Protein AF-A0A0C3D2Z0-F1 (afdb_monomer_lite)

pLDDT: mean 72.75, std 10.15, range [49.94, 92.19]

Structure (mmCIF, N/CA/C/O backbone):
data_AF-A0A0C3D2Z0-F1
#
_entry.id   AF-A0A0C3D2Z0-F1
#
loop_
_atom_site.group_PDB
_atom_site.id
_atom_site.type_symbol
_atom_site.label_atom_id
_atom_site.label_alt_id
_atom_site.label_comp_id
_atom_site.label_asym_id
_atom_site.label_entity_id
_atom_site.label_seq_id
_atom_site.pdbx_PDB_ins_code
_atom_site.Cartn_x
_atom_site.Cartn_y
_atom_site.Cartn_z
_atom_site.occupancy
_atom_site.B_iso_or_equiv
_atom_site.auth_seq_id
_atom_site.auth_comp_id
_atom_site.auth_asym_id
_atom_site.auth_atom_id
_atom_site.pdbx_PDB_model_num
ATOM 1 N N . MET A 1 1 ? 6.791 -6.587 6.591 1.00 49.94 1 MET A N 1
ATOM 2 C CA . MET A 1 1 ? 6.428 -6.382 5.171 1.00 49.94 1 MET A CA 1
ATOM 3 C C . MET A 1 1 ? 6.048 -4.934 4.813 1.00 49.94 1 MET A C 1
ATOM 5 O O . MET A 1 1 ? 5.660 -4.694 3.684 1.00 49.94 1 MET A O 1
ATOM 9 N N . THR A 1 2 ? 6.196 -3.940 5.701 1.00 57.28 2 THR A N 1
ATOM 10 C CA . THR A 1 2 ? 5.872 -2.520 5.410 1.00 57.28 2 THR A CA 1
ATOM 11 C C . THR A 1 2 ? 7.003 -1.738 4.740 1.00 57.28 2 THR A C 1
ATOM 13 O O . THR A 1 2 ? 6.775 -0.646 4.240 1.00 57.28 2 THR A O 1
ATOM 16 N N . TRP A 1 3 ? 8.225 -2.272 4.753 1.00 65.06 3 TRP A N 1
ATOM 17 C CA . TRP A 1 3 ? 9.431 -1.544 4.340 1.00 65.06 3 TRP A CA 1
ATOM 18 C C . TRP A 1 3 ? 9.885 -1.866 2.918 1.00 65.06 3 TRP A C 1
ATOM 20 O O . TRP A 1 3 ? 10.536 -1.044 2.285 1.00 65.06 3 TRP A O 1
ATOM 30 N N . LEU A 1 4 ? 9.537 -3.056 2.424 1.00 68.62 4 LEU A N 1
ATOM 31 C CA . LEU A 1 4 ? 9.969 -3.525 1.111 1.00 68.62 4 LEU A CA 1
ATOM 32 C C . LEU A 1 4 ? 9.024 -3.042 0.009 1.00 68.62 4 LEU A C 1
ATOM 34 O O . LEU A 1 4 ? 9.469 -2.484 -0.983 1.00 68.62 4 LEU A O 1
ATOM 38 N N . TYR A 1 5 ? 7.715 -3.157 0.235 1.00 72.94 5 TYR A N 1
ATOM 39 C CA . TYR A 1 5 ? 6.716 -2.803 -0.769 1.00 72.94 5 TYR A CA 1
ATOM 40 C C . TYR A 1 5 ? 6.799 -1.333 -1.236 1.00 72.94 5 TYR A C 1
ATOM 42 O O . TYR A 1 5 ? 6.838 -1.094 -2.439 1.00 72.94 5 TYR A O 1
ATOM 50 N N . PRO A 1 6 ? 6.952 -0.321 -0.355 1.00 69.62 6 PRO A N 1
ATOM 51 C CA . PRO A 1 6 ? 7.159 1.055 -0.813 1.00 69.62 6 PRO A CA 1
ATOM 52 C C . PRO A 1 6 ? 8.457 1.232 -1.615 1.00 69.62 6 PRO A C 1
ATOM 54 O O . PRO A 1 6 ? 8.534 2.100 -2.475 1.00 69.62 6 PRO A O 1
ATOM 57 N N . ALA A 1 7 ? 9.484 0.416 -1.372 1.00 71.44 7 ALA A N 1
ATOM 58 C CA . ALA A 1 7 ? 10.718 0.488 -2.149 1.00 71.44 7 ALA A CA 1
ATOM 59 C C . ALA A 1 7 ? 10.536 -0.037 -3.586 1.00 71.44 7 ALA A C 1
ATOM 61 O O . ALA A 1 7 ? 11.250 0.414 -4.484 1.00 71.44 7 ALA A O 1
ATOM 62 N N . GLU A 1 8 ? 9.577 -0.944 -3.795 1.00 73.62 8 GLU A N 1
ATOM 63 C CA . GLU A 1 8 ? 9.262 -1.559 -5.089 1.00 73.62 8 GLU A CA 1
ATOM 64 C C . GLU A 1 8 ? 8.274 -0.734 -5.922 1.00 73.62 8 GLU A C 1
ATOM 66 O O . GLU A 1 8 ? 8.405 -0.690 -7.142 1.00 73.62 8 GLU A O 1
ATOM 71 N N . ILE A 1 9 ? 7.310 -0.051 -5.290 1.00 74.75 9 ILE A N 1
ATOM 72 C CA . ILE A 1 9 ? 6.274 0.692 -6.034 1.00 74.75 9 ILE A CA 1
ATOM 73 C C . ILE A 1 9 ? 6.643 2.154 -6.297 1.00 74.75 9 ILE A C 1
ATOM 75 O O . ILE A 1 9 ? 6.118 2.770 -7.222 1.00 74.75 9 ILE A O 1
ATOM 79 N N . VAL A 1 10 ? 7.523 2.736 -5.475 1.00 80.62 10 VAL A N 1
ATOM 80 C CA . VAL A 1 10 ? 7.796 4.176 -5.513 1.00 80.62 10 VAL A CA 1
ATOM 81 C C . VAL A 1 10 ? 8.960 4.487 -6.468 1.00 80.62 10 VAL A C 1
ATOM 83 O O . VAL A 1 10 ? 10.077 3.976 -6.275 1.00 80.62 10 VAL A O 1
ATOM 86 N N . PRO A 1 11 ? 8.760 5.385 -7.456 1.00 76.69 11 PRO A N 1
ATOM 87 C CA . PRO A 1 11 ? 9.818 5.772 -8.377 1.00 76.69 11 PRO A CA 1
ATOM 88 C C . PRO A 1 11 ? 10.945 6.513 -7.647 1.00 76.69 11 PRO A C 1
ATOM 90 O O . PRO A 1 11 ? 10.734 7.197 -6.640 1.00 76.69 11 PRO A O 1
ATOM 93 N N . LEU A 1 12 ? 12.166 6.405 -8.182 1.00 78.88 12 LEU A N 1
ATOM 94 C CA . LEU A 1 12 ? 13.400 6.885 -7.538 1.00 78.88 12 LEU A CA 1
ATOM 95 C C . LEU A 1 12 ? 13.329 8.355 -7.088 1.00 78.88 12 LEU A C 1
ATOM 97 O O . LEU A 1 12 ? 13.875 8.706 -6.045 1.00 78.88 12 LEU A O 1
ATOM 101 N N . ARG A 1 13 ? 12.608 9.201 -7.832 1.00 78.38 13 ARG A N 1
ATOM 102 C CA . ARG A 1 13 ? 12.487 10.643 -7.571 1.00 78.38 13 ARG A CA 1
ATOM 103 C C . ARG A 1 13 ? 11.765 10.987 -6.262 1.00 78.38 13 ARG A C 1
ATOM 105 O O . ARG A 1 13 ? 12.117 11.978 -5.635 1.00 78.38 13 ARG A O 1
ATOM 112 N N . ILE A 1 14 ? 10.768 10.201 -5.852 1.00 83.12 14 ILE A N 1
ATOM 113 C CA . ILE A 1 14 ? 9.924 10.486 -4.669 1.00 83.12 14 ILE A CA 1
ATOM 114 C C . ILE A 1 14 ? 10.098 9.454 -3.547 1.00 83.12 14 ILE A C 1
ATOM 116 O O . ILE A 1 14 ? 9.343 9.431 -2.575 1.00 83.12 14 ILE A O 1
ATOM 120 N N . ARG A 1 15 ? 11.132 8.615 -3.640 1.00 83.38 15 ARG A N 1
ATOM 121 C CA . ARG A 1 15 ? 11.388 7.536 -2.682 1.00 83.38 15 ARG A CA 1
ATOM 122 C C . ARG A 1 15 ? 11.655 8.037 -1.262 1.00 83.38 15 ARG A C 1
ATOM 124 O O . ARG A 1 15 ? 11.115 7.485 -0.309 1.00 83.38 15 ARG A O 1
ATOM 131 N N . ALA A 1 16 ? 12.450 9.097 -1.115 1.00 83.69 16 ALA A N 1
ATOM 132 C CA . ALA A 1 16 ? 12.782 9.667 0.192 1.00 83.69 16 ALA A CA 1
ATOM 133 C C . ALA A 1 16 ? 11.548 10.194 0.960 1.00 83.69 16 ALA A C 1
ATOM 135 O O . ALA A 1 16 ? 11.323 9.731 2.082 1.00 83.69 16 ALA A O 1
ATOM 136 N N . PRO A 1 17 ? 10.703 11.083 0.392 1.00 86.50 17 PRO A N 1
ATOM 137 C CA . PRO A 1 17 ? 9.500 11.538 1.092 1.00 86.50 17 PRO A CA 1
ATOM 138 C C . PRO A 1 17 ? 8.488 10.406 1.322 1.00 86.50 17 PRO A C 1
ATOM 140 O O . PRO A 1 17 ? 7.859 10.364 2.378 1.00 86.50 17 PRO A O 1
ATOM 143 N N . SER A 1 18 ? 8.372 9.443 0.400 1.00 83.81 18 SER A N 1
ATOM 144 C CA . SER A 1 18 ? 7.476 8.294 0.578 1.00 83.81 18 SER A CA 1
ATOM 145 C C . SER A 1 18 ? 7.903 7.376 1.729 1.00 83.81 18 SER A C 1
ATOM 147 O O . SER A 1 18 ? 7.057 6.920 2.498 1.00 83.81 18 SER A O 1
ATOM 149 N N . ASN A 1 19 ? 9.206 7.131 1.904 1.00 84.44 19 ASN A N 1
ATOM 150 C CA . ASN A 1 19 ? 9.707 6.364 3.050 1.00 84.44 19 ASN A CA 1
ATOM 151 C C . ASN A 1 19 ? 9.466 7.094 4.378 1.00 84.44 19 ASN A C 1
ATOM 153 O O . ASN A 1 19 ? 9.129 6.457 5.381 1.00 84.44 19 ASN A O 1
ATOM 157 N N . GLY A 1 20 ? 9.590 8.425 4.381 1.00 86.81 20 GLY A N 1
ATOM 158 C CA . GLY A 1 20 ? 9.241 9.260 5.530 1.00 86.81 20 GLY A CA 1
ATOM 159 C C . GLY A 1 20 ? 7.765 9.127 5.912 1.00 86.81 20 GLY A C 1
ATOM 160 O O . GLY A 1 20 ? 7.459 8.860 7.073 1.00 86.81 20 GLY A O 1
ATOM 161 N N . LEU A 1 21 ? 6.861 9.219 4.929 1.00 87.25 21 LEU A N 1
ATOM 162 C CA . LEU A 1 21 ? 5.417 9.039 5.124 1.00 87.25 21 LEU A CA 1
ATOM 163 C C . LEU A 1 21 ? 5.050 7.626 5.592 1.00 87.25 21 LEU A C 1
ATOM 165 O O . LEU A 1 21 ? 4.210 7.472 6.475 1.00 87.25 21 LEU A O 1
ATOM 169 N N . SER A 1 22 ? 5.688 6.589 5.044 1.00 85.31 22 SER A N 1
ATOM 170 C CA . SER A 1 22 ? 5.467 5.204 5.482 1.00 85.31 22 SER A CA 1
ATOM 171 C C . SER A 1 22 ? 5.861 5.016 6.950 1.00 85.31 22 SER A C 1
ATOM 173 O O . SER A 1 22 ? 5.121 4.424 7.738 1.00 85.31 22 SER A O 1
ATOM 175 N N . THR A 1 23 ? 7.005 5.583 7.341 1.00 87.44 23 THR A N 1
ATOM 176 C CA . THR A 1 23 ? 7.497 5.521 8.721 1.00 87.44 23 THR A CA 1
ATOM 177 C C . THR A 1 23 ? 6.571 6.280 9.667 1.00 87.44 23 THR A C 1
ATOM 179 O O . THR A 1 23 ? 6.138 5.719 10.671 1.00 87.44 23 THR A O 1
ATOM 182 N N . SER A 1 24 ? 6.215 7.528 9.350 1.00 89.75 24 SER A N 1
ATOM 183 C CA . SER A 1 24 ? 5.334 8.335 10.203 1.00 89.75 24 SER A CA 1
ATOM 184 C C . SER A 1 24 ? 3.953 7.702 10.352 1.00 89.75 24 SER A C 1
ATOM 186 O O . SER A 1 24 ? 3.443 7.613 11.464 1.00 89.75 24 SER A O 1
ATOM 188 N N . THR A 1 25 ? 3.390 7.170 9.266 1.00 87.69 25 THR A N 1
ATOM 189 C CA . THR A 1 25 ? 2.115 6.445 9.280 1.00 87.69 25 THR A CA 1
ATOM 190 C C . THR A 1 25 ? 2.190 5.216 10.183 1.00 87.69 25 THR A C 1
ATOM 192 O O . THR A 1 25 ? 1.286 4.990 10.986 1.00 87.69 25 THR A O 1
ATOM 195 N N . ASN A 1 26 ? 3.287 4.454 10.126 1.00 88.06 26 ASN A N 1
ATOM 196 C CA . ASN A 1 26 ? 3.491 3.311 11.014 1.00 88.06 26 ASN A CA 1
ATOM 197 C C . ASN A 1 26 ? 3.493 3.728 12.494 1.00 88.06 26 ASN A C 1
ATOM 199 O O . ASN A 1 26 ? 2.802 3.114 13.307 1.00 88.06 26 ASN A O 1
ATOM 203 N N . TRP A 1 27 ? 4.210 4.797 12.843 1.00 88.50 27 TRP A N 1
ATOM 204 C CA . TRP A 1 27 ? 4.215 5.318 14.210 1.00 88.50 27 TRP A CA 1
ATOM 205 C C . TRP A 1 27 ? 2.837 5.828 14.637 1.00 88.50 27 TRP A C 1
ATOM 207 O O . TRP A 1 27 ? 2.376 5.483 15.722 1.00 88.50 27 TRP A O 1
ATOM 217 N N . ILE A 1 28 ? 2.136 6.568 13.776 1.00 92.19 28 ILE A N 1
ATOM 218 C CA . ILE A 1 28 ? 0.783 7.075 14.048 1.00 92.19 28 ILE A CA 1
ATOM 219 C C . ILE A 1 28 ? -0.187 5.927 14.332 1.00 92.19 28 ILE A C 1
ATOM 221 O O . ILE A 1 28 ? -0.936 5.998 15.302 1.00 92.19 28 ILE A O 1
ATOM 225 N N . PHE A 1 29 ? -0.161 4.852 13.541 1.00 85.88 29 PHE A N 1
ATOM 226 C CA . PHE A 1 29 ? -1.028 3.700 13.788 1.00 85.88 29 PHE A CA 1
ATOM 227 C C . PHE A 1 29 ? -0.682 2.973 15.089 1.00 85.88 29 PHE A C 1
ATOM 229 O O . PHE A 1 29 ? -1.598 2.578 15.807 1.00 85.88 29 PHE A O 1
ATOM 236 N N . ASN A 1 30 ? 0.601 2.856 15.444 1.00 88.88 30 ASN A N 1
ATOM 237 C CA . ASN A 1 30 ? 0.991 2.331 16.756 1.00 88.88 30 ASN A CA 1
ATOM 238 C C . ASN A 1 30 ? 0.411 3.188 17.898 1.00 88.88 30 ASN A C 1
ATOM 240 O O . ASN A 1 30 ? -0.196 2.647 18.821 1.00 88.88 30 ASN A O 1
ATOM 244 N N . PHE A 1 31 ? 0.511 4.519 17.810 1.00 91.25 31 PHE A N 1
ATOM 245 C CA . PHE A 1 31 ? -0.099 5.424 18.793 1.00 91.25 31 PHE A CA 1
ATOM 246 C C . PHE A 1 31 ? -1.625 5.307 18.834 1.00 91.25 31 PHE A C 1
ATOM 248 O O . PHE A 1 31 ? -2.217 5.253 19.913 1.00 91.25 31 PHE A O 1
ATOM 255 N N . LEU A 1 32 ? -2.266 5.233 17.669 1.00 89.44 32 LEU A N 1
ATOM 256 C CA . LEU A 1 32 ? -3.713 5.107 17.551 1.00 89.44 32 LEU A CA 1
ATOM 257 C C . LEU A 1 32 ? -4.211 3.816 18.205 1.00 89.44 32 LEU A C 1
ATOM 259 O O . LEU A 1 32 ? -5.198 3.856 18.934 1.00 89.44 32 LEU A O 1
ATOM 263 N N . VAL A 1 33 ? -3.506 2.696 18.019 1.00 86.75 33 VAL A N 1
ATOM 264 C CA . VAL A 1 33 ? -3.839 1.425 18.675 1.00 86.75 33 VAL A CA 1
ATOM 265 C C . VAL A 1 33 ? -3.692 1.539 20.193 1.00 86.75 33 VAL A C 1
ATOM 267 O O . VAL A 1 33 ? -4.594 1.131 20.925 1.00 86.75 33 VAL A O 1
ATOM 270 N N . VAL A 1 34 ? -2.610 2.140 20.692 1.00 89.94 34 VAL A N 1
ATOM 271 C CA . VAL A 1 34 ? -2.411 2.319 22.141 1.00 89.94 34 VAL A CA 1
ATOM 272 C C . VAL A 1 34 ? -3.504 3.196 22.758 1.00 89.94 34 VAL A C 1
ATOM 274 O O . VAL A 1 34 ? -3.973 2.890 23.849 1.00 89.94 34 VAL A O 1
ATOM 277 N N . MET A 1 35 ? -3.964 4.237 22.059 1.00 88.12 35 MET A N 1
ATOM 278 C CA . MET A 1 35 ? -5.036 5.114 22.547 1.00 88.12 35 MET A CA 1
ATOM 279 C C . MET A 1 35 ? -6.438 4.502 22.420 1.00 88.12 35 MET A C 1
ATOM 281 O O . MET A 1 35 ? -7.254 4.644 23.331 1.00 88.12 35 MET A O 1
ATOM 285 N N . ILE A 1 36 ? -6.741 3.803 21.319 1.00 86.06 36 ILE A N 1
ATOM 286 C CA . ILE A 1 36 ? -8.069 3.210 21.088 1.00 86.06 36 ILE A CA 1
ATOM 287 C C . ILE A 1 36 ? -8.309 1.995 21.992 1.00 86.06 36 ILE A C 1
ATOM 289 O O . ILE A 1 36 ? -9.444 1.752 22.400 1.00 86.06 36 ILE A O 1
ATOM 293 N N . THR A 1 37 ? -7.261 1.238 22.329 1.00 85.12 37 THR A N 1
ATOM 294 C CA . THR A 1 37 ? -7.350 0.001 23.121 1.00 85.12 37 THR A CA 1
ATOM 295 C C . THR A 1 37 ? -8.017 0.198 24.494 1.00 85.12 37 THR A C 1
ATOM 297 O O . THR A 1 37 ? -9.006 -0.491 24.758 1.00 85.12 37 THR A O 1
ATOM 300 N N . PRO A 1 38 ? -7.589 1.135 25.367 1.00 83.62 38 PRO A N 1
ATOM 301 C CA . PRO A 1 38 ? -8.225 1.336 26.672 1.00 83.62 38 PRO A CA 1
ATOM 302 C C . PRO A 1 38 ? -9.677 1.828 26.560 1.00 83.62 38 PRO A C 1
ATOM 304 O O . PRO A 1 38 ? -10.547 1.349 27.290 1.00 83.62 38 PRO A O 1
ATOM 307 N N . VAL A 1 39 ? -9.975 2.721 25.608 1.00 83.19 39 VAL A N 1
ATOM 308 C CA . VAL A 1 39 ? -11.345 3.210 25.346 1.00 83.19 39 VAL A CA 1
ATOM 309 C C . VAL A 1 39 ? -12.252 2.066 24.884 1.00 83.19 39 VAL A C 1
ATOM 311 O O . VAL A 1 39 ? -13.387 1.925 25.346 1.00 83.19 39 VAL A O 1
ATOM 314 N N . SER A 1 40 ? -11.728 1.203 24.017 1.00 80.06 40 SER A N 1
ATOM 315 C CA . SER A 1 40 ? -12.444 0.052 23.470 1.00 80.06 40 SER A CA 1
ATOM 316 C C . SER A 1 40 ? -12.780 -0.974 24.555 1.00 80.06 40 SER A C 1
ATOM 318 O O . SER A 1 40 ? -13.915 -1.456 24.615 1.00 80.06 40 SER A O 1
ATOM 320 N N . PHE A 1 41 ? -11.838 -1.276 25.456 1.00 80.50 41 PHE A N 1
ATOM 321 C CA . PHE A 1 41 ? -12.086 -2.191 26.574 1.00 80.50 41 PHE A CA 1
ATOM 322 C C . PHE A 1 41 ? -13.100 -1.640 27.582 1.00 80.50 41 PHE A C 1
ATOM 324 O O . PHE A 1 41 ? -13.939 -2.405 28.060 1.00 80.50 41 PHE A O 1
ATOM 331 N N . SER A 1 42 ? -13.070 -0.330 27.851 1.00 79.88 42 SER A N 1
ATOM 332 C CA . SER A 1 42 ? -14.021 0.338 28.750 1.00 79.88 42 SER A CA 1
ATOM 333 C C . SER A 1 42 ? -15.453 0.338 28.199 1.00 79.88 42 SER A C 1
ATOM 335 O O . SER A 1 42 ? -16.403 0.026 28.915 1.00 79.88 42 SER A O 1
ATOM 337 N N . SER A 1 43 ? -15.622 0.619 26.903 1.00 76.62 43 SER A N 1
ATOM 338 C CA . SER A 1 43 ? -16.949 0.749 26.290 1.00 76.62 43 SER A CA 1
ATOM 339 C C . SER A 1 43 ? -17.588 -0.601 25.926 1.00 76.62 43 SER A C 1
ATOM 341 O O . SER A 1 43 ? -18.764 -0.842 26.196 1.00 76.62 43 SER A O 1
ATOM 343 N N . ILE A 1 44 ? -16.822 -1.501 25.300 1.00 73.75 44 ILE A N 1
ATOM 344 C CA . ILE A 1 44 ? -17.371 -2.575 24.451 1.00 73.75 44 ILE A CA 1
ATOM 345 C C . ILE A 1 44 ? -16.910 -3.983 24.893 1.00 73.75 44 ILE A C 1
ATOM 347 O O . ILE A 1 44 ? -17.484 -4.990 24.460 1.00 73.75 44 ILE A O 1
ATOM 351 N N . ARG A 1 45 ? -15.950 -4.080 25.830 1.00 78.56 45 ARG A N 1
ATOM 352 C CA . ARG A 1 45 ?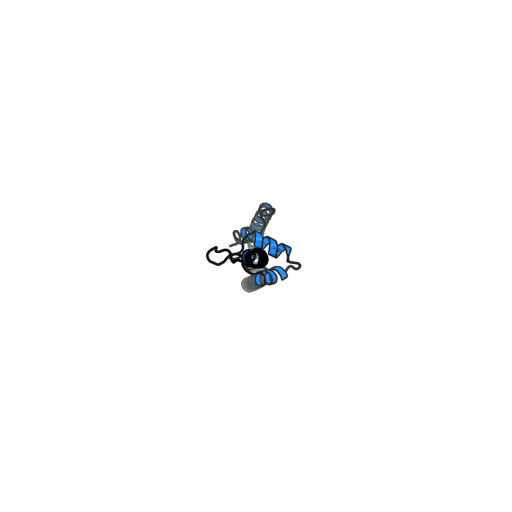 -15.430 -5.335 26.419 1.00 78.56 45 ARG A CA 1
ATOM 353 C C . ARG A 1 45 ? -15.039 -6.374 25.358 1.00 78.56 45 ARG A C 1
ATOM 355 O O . ARG A 1 45 ? -14.061 -6.165 24.659 1.00 78.56 45 ARG A O 1
ATOM 362 N N . TYR A 1 46 ? -15.773 -7.484 25.225 1.00 73.06 46 TYR A N 1
ATOM 363 C CA . TYR A 1 46 ? -15.437 -8.586 24.306 1.00 73.06 46 TYR A CA 1
ATOM 364 C C . TYR A 1 46 ? -15.724 -8.265 22.831 1.00 73.06 46 TYR A C 1
ATOM 366 O O . TYR A 1 46 ? -15.196 -8.912 21.933 1.00 73.06 46 TYR A O 1
ATOM 374 N N . LYS A 1 47 ? -16.573 -7.275 22.546 1.00 75.75 47 LYS A N 1
ATOM 375 C CA . LYS A 1 47 ? -16.937 -6.926 21.165 1.00 75.75 47 LYS A CA 1
ATOM 376 C C . LYS A 1 47 ? -15.820 -6.159 20.435 1.00 75.75 47 LYS A C 1
ATOM 378 O O . LYS A 1 47 ? -15.905 -5.959 19.228 1.00 75.75 47 LYS A O 1
ATOM 383 N N . THR A 1 48 ? -14.747 -5.779 21.130 1.00 77.25 48 THR A N 1
ATOM 384 C CA . THR A 1 48 ? -13.549 -5.155 20.543 1.00 77.25 48 THR A CA 1
ATOM 385 C C . THR A 1 48 ? -12.848 -6.081 19.551 1.00 77.25 48 THR A C 1
ATOM 387 O O . THR A 1 48 ? -12.375 -5.620 18.515 1.00 77.25 48 THR A O 1
ATOM 390 N N . TYR A 1 49 ? -12.880 -7.394 19.795 1.00 78.44 49 TYR A N 1
ATOM 391 C CA . TYR A 1 49 ? -12.362 -8.400 18.867 1.00 78.44 49 TYR A CA 1
ATOM 392 C C . TYR A 1 49 ? -13.120 -8.416 17.533 1.00 78.44 49 TYR A C 1
ATOM 394 O O . TYR A 1 49 ? -12.513 -8.632 16.488 1.00 78.44 49 TYR A O 1
ATOM 402 N N . VAL A 1 50 ? -14.427 -8.122 17.541 1.00 82.81 50 VAL A N 1
ATOM 403 C CA . VAL A 1 50 ? -15.233 -8.029 16.311 1.00 82.81 50 VAL A CA 1
ATOM 404 C C . VAL A 1 50 ? -14.821 -6.807 15.493 1.00 82.81 50 VAL A C 1
ATOM 406 O O . VAL A 1 50 ? -14.680 -6.904 14.279 1.00 82.81 50 VAL A O 1
ATOM 409 N N . ILE A 1 51 ? -14.554 -5.674 16.148 1.00 81.75 51 ILE A N 1
ATOM 410 C CA . ILE A 1 51 ? -14.052 -4.464 15.480 1.00 81.75 51 ILE A CA 1
ATOM 411 C C . ILE A 1 51 ? -12.685 -4.745 14.840 1.00 81.75 51 ILE A C 1
ATOM 413 O O . ILE A 1 51 ? -12.476 -4.426 13.672 1.00 81.75 51 ILE A O 1
ATOM 417 N N . PHE A 1 52 ? -11.784 -5.422 15.558 1.00 81.62 52 PHE A N 1
ATOM 418 C CA . PHE A 1 52 ? -10.501 -5.860 15.002 1.00 81.62 52 PHE A CA 1
ATOM 419 C C . PHE A 1 52 ? -10.660 -6.813 13.812 1.00 81.62 52 PHE A C 1
ATOM 421 O O . PHE A 1 52 ? -9.925 -6.682 12.831 1.00 81.62 52 PHE A O 1
ATOM 428 N N . ALA A 1 53 ? -11.617 -7.742 13.864 1.00 84.44 53 ALA A N 1
ATOM 429 C CA . ALA A 1 53 ? -11.899 -8.660 12.764 1.00 84.44 53 ALA A CA 1
ATOM 430 C C . ALA A 1 53 ? -12.422 -7.924 11.519 1.00 84.44 53 ALA A C 1
ATOM 432 O O . ALA A 1 53 ? -11.953 -8.190 10.415 1.00 84.44 53 ALA A O 1
ATOM 433 N N . VAL A 1 54 ? -13.331 -6.956 11.687 1.00 87.12 54 VAL A N 1
ATOM 434 C CA . VAL A 1 54 ? -13.857 -6.137 10.580 1.00 87.12 54 VAL A CA 1
ATOM 435 C C . VAL A 1 54 ? -12.758 -5.275 9.961 1.00 87.12 54 VAL A C 1
ATOM 437 O O . VAL A 1 54 ? -12.654 -5.212 8.739 1.00 87.12 54 VAL A O 1
ATOM 440 N N . ILE A 1 55 ? -11.900 -4.658 10.778 1.00 86.88 55 ILE A N 1
ATOM 441 C CA . ILE A 1 55 ? -10.762 -3.872 10.279 1.00 86.88 55 ILE A CA 1
ATOM 442 C C . ILE A 1 55 ? -9.787 -4.768 9.501 1.00 86.88 55 ILE A C 1
ATOM 444 O O . ILE A 1 55 ? -9.362 -4.394 8.412 1.00 86.88 55 ILE A O 1
ATOM 448 N N . ASN A 1 56 ? -9.476 -5.970 9.998 1.00 87.25 56 ASN A N 1
ATOM 449 C CA . ASN A 1 56 ? -8.631 -6.922 9.267 1.00 87.25 56 ASN A CA 1
ATOM 450 C C . ASN A 1 56 ? -9.268 -7.364 7.940 1.00 87.25 56 ASN A C 1
ATOM 452 O O . ASN A 1 56 ? -8.589 -7.392 6.917 1.00 87.25 56 ASN A O 1
ATOM 456 N N . ALA A 1 57 ? -10.570 -7.657 7.930 1.00 89.00 57 ALA A N 1
ATOM 457 C CA . ALA A 1 57 ? -11.290 -8.009 6.708 1.00 89.00 57 ALA A CA 1
ATOM 458 C C . ALA A 1 57 ? -11.296 -6.855 5.688 1.00 89.00 57 ALA A C 1
ATOM 460 O O . ALA A 1 57 ? -11.088 -7.081 4.496 1.00 89.00 57 ALA A O 1
ATOM 461 N N . ALA A 1 58 ? -11.465 -5.613 6.151 1.00 87.75 58 ALA A N 1
ATOM 462 C CA . ALA A 1 58 ? -11.373 -4.429 5.304 1.00 87.75 58 ALA A CA 1
ATOM 463 C C . ALA A 1 58 ? -9.964 -4.258 4.712 1.00 87.75 58 ALA A C 1
ATOM 465 O O . ALA A 1 58 ? -9.839 -3.965 3.525 1.00 87.75 58 ALA A O 1
ATOM 466 N N . ILE A 1 59 ? -8.906 -4.502 5.496 1.00 85.31 59 ILE A N 1
ATOM 467 C CA . ILE A 1 59 ? -7.521 -4.467 5.002 1.00 85.31 59 ILE A CA 1
ATOM 468 C C . ILE A 1 59 ? -7.319 -5.499 3.887 1.00 85.31 59 ILE A C 1
ATOM 470 O O . ILE A 1 59 ? -6.760 -5.153 2.851 1.00 85.31 59 ILE A O 1
ATOM 474 N N . ILE A 1 60 ? -7.812 -6.731 4.050 1.00 85.88 60 ILE A N 1
ATOM 475 C CA . ILE A 1 60 ? -7.724 -7.771 3.009 1.00 85.88 60 ILE A CA 1
ATOM 476 C C . ILE A 1 60 ? -8.399 -7.306 1.711 1.00 85.88 60 ILE A C 1
ATOM 478 O O . ILE A 1 60 ? -7.832 -7.463 0.631 1.00 85.88 60 ILE A O 1
ATOM 482 N N . LEU A 1 61 ? -9.584 -6.697 1.810 1.00 84.56 61 LEU A N 1
ATOM 483 C CA . LEU A 1 61 ? -10.324 -6.198 0.650 1.00 84.56 61 LEU A CA 1
ATOM 484 C C . LEU A 1 61 ? -9.581 -5.058 -0.060 1.00 84.56 61 LEU A C 1
ATOM 486 O O . LEU A 1 61 ? -9.496 -5.045 -1.287 1.00 84.56 61 LEU A O 1
ATOM 490 N N . VAL A 1 62 ? -9.004 -4.127 0.702 1.00 82.62 62 VAL A N 1
ATOM 491 C CA . VAL A 1 62 ? -8.199 -3.028 0.151 1.00 82.62 62 VAL A CA 1
ATOM 492 C C . VAL A 1 62 ? -6.935 -3.557 -0.520 1.00 82.62 62 VAL A C 1
ATOM 494 O O . VAL A 1 62 ? -6.608 -3.117 -1.618 1.00 82.62 62 VAL A O 1
ATOM 497 N N . VAL A 1 63 ? -6.243 -4.519 0.093 1.00 82.38 63 VAL A N 1
ATOM 498 C CA . VAL A 1 63 ? -5.062 -5.145 -0.513 1.00 82.38 63 VAL A CA 1
ATOM 499 C C . VAL A 1 63 ? -5.445 -5.810 -1.833 1.00 82.38 63 VAL A C 1
ATOM 501 O O . VAL A 1 63 ? -4.813 -5.548 -2.846 1.00 82.38 63 VAL A O 1
ATOM 504 N N . TYR A 1 64 ? -6.533 -6.578 -1.868 1.00 78.19 64 TYR A N 1
ATOM 505 C CA . TYR A 1 64 ? -6.967 -7.250 -3.094 1.00 78.19 64 TYR A CA 1
ATOM 506 C C . TYR A 1 64 ? -7.316 -6.286 -4.245 1.00 78.19 64 TYR A C 1
ATOM 508 O O . TYR A 1 64 ? -7.072 -6.606 -5.408 1.00 78.19 64 TYR A O 1
ATOM 516 N N . LEU A 1 65 ? -7.890 -5.115 -3.944 1.00 76.38 65 LEU A N 1
ATOM 517 C CA . LEU A 1 65 ? -8.336 -4.159 -4.965 1.00 76.38 65 LEU A CA 1
ATOM 518 C C . LEU A 1 65 ? -7.291 -3.113 -5.361 1.00 76.38 65 LEU A C 1
ATOM 520 O O . LEU A 1 65 ? -7.359 -2.603 -6.477 1.00 76.38 65 LEU A O 1
ATOM 524 N N . CYS A 1 66 ? -6.366 -2.763 -4.467 1.00 75.44 66 CYS A N 1
ATOM 525 C CA . CYS A 1 66 ? -5.441 -1.646 -4.671 1.00 75.44 66 CYS A CA 1
ATOM 526 C C . CYS A 1 66 ? -3.976 -2.070 -4.820 1.00 75.44 66 CYS A C 1
ATOM 528 O O . CYS A 1 66 ? -3.167 -1.238 -5.226 1.00 75.44 66 CYS A O 1
ATOM 530 N N . TYR A 1 67 ? -3.604 -3.311 -4.482 1.00 72.50 67 TYR A N 1
ATOM 531 C CA . TYR A 1 67 ? -2.217 -3.764 -4.605 1.00 72.50 67 TYR A CA 1
ATOM 532 C C . TYR A 1 67 ? -2.017 -4.491 -5.940 1.00 72.50 67 TYR A C 1
ATOM 534 O O . TYR A 1 67 ? -2.474 -5.628 -6.084 1.00 72.50 67 TYR A O 1
ATOM 542 N N . PRO A 1 68 ? -1.362 -3.863 -6.937 1.00 70.75 68 PRO A N 1
ATOM 543 C CA . PRO A 1 68 ? -0.920 -4.584 -8.123 1.00 70.75 68 PRO A CA 1
ATOM 544 C C . PRO A 1 68 ? 0.183 -5.579 -7.747 1.00 70.75 68 PRO A C 1
ATOM 546 O O . PRO A 1 68 ? 1.017 -5.304 -6.885 1.00 70.75 68 PRO A O 1
ATOM 549 N N . GLU A 1 69 ? 0.217 -6.722 -8.425 1.00 69.06 69 GLU A N 1
ATOM 550 C CA . GLU A 1 69 ? 1.317 -7.676 -8.288 1.00 69.06 69 GLU A CA 1
ATOM 551 C C . GLU A 1 69 ? 2.594 -7.050 -8.878 1.00 69.06 69 GLU A C 1
ATOM 553 O O . GLU A 1 69 ? 2.689 -6.840 -10.089 1.00 69.06 69 GLU A O 1
ATOM 558 N N . THR A 1 70 ? 3.566 -6.717 -8.025 1.00 65.12 70 THR A N 1
ATOM 559 C CA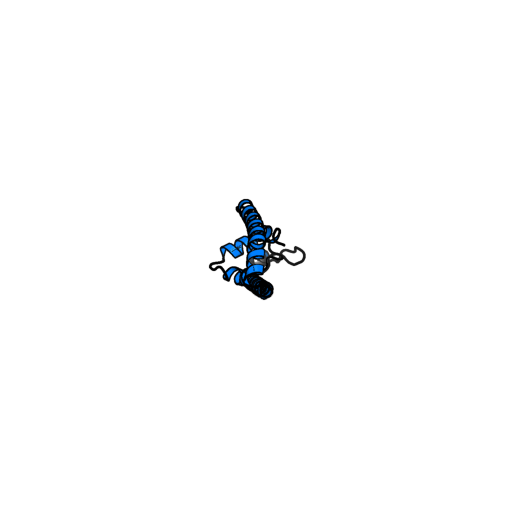 . THR A 1 70 ? 4.853 -6.116 -8.428 1.00 65.12 70 THR A CA 1
ATOM 560 C C . THR A 1 70 ? 5.980 -7.132 -8.583 1.00 65.12 70 THR A C 1
ATOM 562 O O . THR A 1 70 ? 7.089 -6.766 -8.979 1.00 65.12 70 THR A O 1
ATOM 565 N N . ALA A 1 71 ? 5.721 -8.414 -8.308 1.00 63.75 71 ALA A N 1
ATOM 566 C CA . ALA A 1 71 ? 6.722 -9.460 -8.435 1.00 63.75 71 ALA A CA 1
ATOM 567 C C . ALA A 1 71 ? 7.240 -9.560 -9.881 1.00 63.75 71 ALA A C 1
ATOM 569 O O . ALA A 1 71 ? 6.469 -9.568 -10.841 1.00 63.75 71 ALA A O 1
ATOM 570 N N . TYR A 1 72 ? 8.564 -9.667 -10.025 1.00 60.44 72 TYR A N 1
ATOM 571 C CA . TYR A 1 72 ? 9.267 -9.817 -11.310 1.00 60.44 72 TYR A CA 1
ATOM 572 C C . TYR A 1 72 ? 9.165 -8.616 -12.267 1.00 60.44 72 TYR A C 1
ATOM 574 O O . TYR A 1 72 ? 9.494 -8.743 -13.446 1.00 60.44 72 TYR A O 1
ATOM 582 N N . ARG A 1 73 ? 8.761 -7.441 -11.770 1.00 67.44 73 ARG A N 1
ATOM 583 C CA . ARG A 1 73 ? 8.791 -6.185 -12.529 1.00 67.44 73 ARG A CA 1
ATOM 584 C C . ARG A 1 73 ? 10.001 -5.346 -12.154 1.00 67.44 73 ARG A C 1
ATOM 586 O O . ARG A 1 73 ? 10.332 -5.187 -10.981 1.00 67.44 73 ARG A O 1
ATOM 593 N N . SER A 1 74 ? 10.646 -4.764 -13.156 1.00 72.62 74 SER A N 1
ATOM 594 C CA . SER A 1 74 ? 11.630 -3.709 -12.929 1.00 72.62 74 SER A CA 1
ATOM 595 C C . SER A 1 74 ? 10.941 -2.414 -12.481 1.00 72.62 74 SER A C 1
ATOM 597 O O . SER A 1 74 ? 9.794 -2.143 -12.841 1.00 72.62 74 SER A O 1
ATOM 599 N N . LEU A 1 75 ? 11.659 -1.576 -11.726 1.00 69.88 75 LEU A N 1
ATOM 600 C CA . LEU A 1 75 ? 11.156 -0.272 -11.265 1.00 69.88 75 LEU A CA 1
ATOM 601 C C . LEU A 1 75 ? 10.652 0.616 -12.420 1.00 69.88 75 LEU A C 1
ATOM 603 O O . LEU A 1 75 ? 9.730 1.406 -12.235 1.00 69.88 75 LEU A O 1
ATOM 607 N N . GLU A 1 76 ? 11.235 0.475 -13.612 1.00 71.62 76 GLU A N 1
ATOM 608 C CA . GLU A 1 76 ? 10.850 1.229 -14.812 1.00 71.62 76 GLU A CA 1
ATOM 609 C C . GLU A 1 76 ? 9.523 0.744 -15.425 1.00 71.62 76 GLU A C 1
ATOM 611 O O . GLU A 1 76 ? 8.729 1.544 -15.928 1.00 71.62 76 GLU A O 1
ATOM 616 N N . GLU A 1 77 ? 9.241 -0.562 -15.361 1.00 68.94 77 GLU A N 1
ATOM 617 C CA . GLU A 1 77 ? 7.947 -1.119 -15.782 1.00 68.94 77 GLU A CA 1
ATOM 618 C C . GLU A 1 77 ? 6.830 -0.681 -14.844 1.00 68.94 77 GLU A C 1
ATOM 620 O O . GLU A 1 77 ? 5.754 -0.299 -15.301 1.00 68.94 77 GLU A O 1
ATOM 625 N N . VAL A 1 78 ? 7.103 -0.694 -13.539 1.00 75.81 78 VAL A N 1
ATOM 626 C CA . VAL A 1 78 ? 6.157 -0.240 -12.519 1.00 75.81 78 VAL A CA 1
ATOM 627 C C . VAL A 1 78 ? 5.804 1.235 -12.743 1.00 75.81 78 VAL A C 1
ATOM 629 O O . VAL A 1 78 ? 4.623 1.576 -12.793 1.00 75.81 78 VAL A O 1
ATOM 632 N N . ASP A 1 79 ? 6.794 2.097 -13.005 1.00 75.62 79 ASP A N 1
ATOM 633 C CA . ASP A 1 79 ? 6.556 3.507 -13.359 1.00 75.62 79 ASP A CA 1
ATOM 634 C C . ASP A 1 79 ? 5.716 3.655 -14.643 1.00 75.62 79 ASP A C 1
ATOM 636 O O . ASP A 1 79 ? 4.795 4.471 -14.711 1.00 75.62 79 ASP A O 1
ATOM 640 N N . THR A 1 80 ? 5.953 2.809 -15.650 1.00 73.00 80 THR A N 1
ATOM 641 C CA . THR A 1 80 ? 5.178 2.816 -16.903 1.00 73.00 80 THR A CA 1
ATOM 642 C C . THR A 1 80 ? 3.715 2.414 -16.685 1.00 73.00 80 THR A C 1
ATOM 644 O O . THR A 1 80 ? 2.819 3.048 -17.248 1.00 73.00 80 THR A O 1
ATOM 647 N N . ILE A 1 81 ? 3.453 1.413 -15.840 1.00 74.44 81 ILE A N 1
ATOM 648 C CA . ILE A 1 81 ? 2.096 0.987 -15.453 1.00 74.44 81 ILE A CA 1
ATOM 649 C C . ILE A 1 81 ? 1.369 2.134 -14.739 1.00 74.44 81 ILE A C 1
ATOM 651 O O . ILE A 1 81 ? 0.234 2.473 -15.093 1.00 74.44 81 ILE A O 1
ATOM 655 N N . PHE A 1 82 ? 2.037 2.795 -13.789 1.00 74.31 82 PHE A N 1
ATOM 656 C CA . PHE A 1 82 ? 1.468 3.944 -13.081 1.00 74.31 82 PHE A CA 1
ATOM 657 C C . PHE A 1 82 ? 1.207 5.139 -14.008 1.00 74.31 82 PHE A C 1
ATOM 659 O O . PHE A 1 82 ? 0.190 5.809 -13.853 1.00 74.31 82 PHE A O 1
ATOM 666 N N . ARG A 1 83 ? 2.043 5.371 -15.029 1.00 75.19 83 ARG A N 1
ATOM 667 C CA . ARG A 1 83 ? 1.810 6.414 -16.049 1.00 75.19 83 ARG A CA 1
ATOM 668 C C . ARG A 1 83 ? 0.631 6.116 -16.980 1.00 75.19 83 ARG A C 1
ATOM 670 O O . ARG A 1 83 ? -0.003 7.052 -17.461 1.00 75.19 83 ARG A O 1
ATOM 677 N N . LYS A 1 84 ? 0.343 4.841 -17.261 1.00 73.06 84 LYS A N 1
ATOM 678 C CA . LYS A 1 84 ? -0.808 4.416 -18.087 1.00 73.06 84 LYS A CA 1
ATOM 679 C C . LYS A 1 84 ? -2.125 4.385 -17.306 1.00 73.06 84 LYS A C 1
ATOM 681 O O . LYS A 1 84 ? -3.200 4.378 -17.906 1.00 73.06 84 LYS A O 1
ATOM 686 N N . THR A 1 85 ? -2.047 4.380 -15.980 1.00 73.38 85 THR A N 1
ATOM 687 C CA . THR A 1 85 ? -3.209 4.331 -15.095 1.00 73.38 85 THR A CA 1
ATOM 688 C C . THR A 1 85 ? -3.987 5.649 -15.130 1.00 73.38 85 THR A C 1
ATOM 690 O O . THR A 1 85 ? -3.427 6.716 -14.897 1.00 73.38 85 THR A O 1
ATOM 693 N N . LYS A 1 86 ? -5.305 5.575 -15.371 1.00 69.19 86 LYS A N 1
ATOM 694 C CA . LYS A 1 86 ? -6.228 6.726 -15.290 1.00 69.19 86 LYS A CA 1
ATOM 695 C C . LYS A 1 86 ? -7.087 6.745 -14.018 1.00 69.19 86 LYS A C 1
ATOM 697 O O . LYS A 1 86 ? -7.530 7.821 -13.623 1.00 69.19 86 LYS A O 1
ATOM 702 N N . GLY A 1 87 ? -7.299 5.601 -13.362 1.00 69.50 87 GLY A N 1
ATOM 703 C CA . GLY A 1 87 ? -8.104 5.471 -12.142 1.00 69.50 87 GLY A CA 1
ATOM 704 C C . GLY A 1 87 ? -7.422 4.676 -11.023 1.00 69.50 87 GLY A C 1
ATOM 705 O O . GLY A 1 87 ? -6.525 3.877 -11.262 1.00 69.50 87 GLY A O 1
ATOM 706 N N . TRP A 1 88 ? -7.866 4.864 -9.776 1.00 62.84 88 TRP A N 1
ATOM 707 C CA . TRP A 1 88 ? -7.218 4.282 -8.584 1.00 62.84 88 TRP A CA 1
ATOM 708 C C . TRP A 1 88 ? -7.301 2.748 -8.533 1.00 62.84 88 TRP A C 1
ATOM 710 O O . TRP A 1 88 ? -6.433 2.104 -7.955 1.00 62.84 88 TRP A O 1
ATOM 720 N N . PHE A 1 89 ? -8.315 2.167 -9.179 1.00 68.62 89 PHE A N 1
ATOM 721 C CA . PHE A 1 89 ? -8.500 0.718 -9.305 1.00 68.62 89 PHE A CA 1
ATOM 722 C C . PHE A 1 89 ? -7.970 0.155 -10.631 1.00 68.62 89 PHE A C 1
ATOM 724 O O . PHE A 1 89 ? -7.844 -1.060 -10.781 1.00 68.62 89 PHE A O 1
ATOM 731 N N . ASP A 1 90 ? -7.625 1.019 -11.591 1.00 69.56 90 ASP A N 1
ATOM 732 C CA . ASP A 1 90 ? -7.131 0.576 -12.897 1.00 69.56 90 ASP A CA 1
ATOM 733 C C . ASP A 1 90 ? -5.703 0.035 -12.807 1.00 69.56 90 ASP A C 1
ATOM 735 O O . ASP A 1 90 ? -5.318 -0.779 -13.640 1.00 69.56 90 ASP A O 1
ATOM 739 N N . VAL A 1 91 ? -4.940 0.417 -11.775 1.00 71.38 91 VAL A N 1
ATOM 740 C CA . VAL A 1 91 ? -3.558 -0.046 -11.567 1.00 71.38 91 VAL A CA 1
ATOM 741 C C . VAL A 1 91 ? -3.495 -1.574 -11.528 1.00 71.38 91 VAL A C 1
ATOM 743 O O . VAL A 1 91 ? -2.655 -2.173 -12.193 1.00 71.38 91 VAL A O 1
ATOM 746 N N . VAL A 1 92 ? -4.403 -2.223 -10.790 1.00 72.06 92 VAL A N 1
ATOM 747 C CA . VAL A 1 92 ? -4.415 -3.689 -10.637 1.00 72.06 92 VAL A CA 1
ATOM 748 C C . VAL A 1 92 ? -4.784 -4.387 -11.943 1.00 72.06 92 VAL A C 1
ATOM 750 O O . VAL A 1 92 ? -4.233 -5.439 -12.265 1.00 72.06 92 VAL A O 1
ATOM 753 N N . ARG A 1 93 ? -5.697 -3.797 -12.717 1.00 70.19 93 ARG A N 1
ATOM 754 C CA . ARG A 1 93 ? -6.122 -4.340 -14.009 1.00 70.19 93 ARG A CA 1
ATOM 755 C C . ARG A 1 93 ? -5.028 -4.183 -15.066 1.00 70.19 93 ARG A C 1
ATOM 757 O O . ARG A 1 93 ? -4.672 -5.159 -15.711 1.00 70.19 93 ARG A O 1
ATOM 764 N N . ILE A 1 94 ? -4.432 -2.998 -15.165 1.00 71.31 94 ILE A N 1
ATOM 765 C CA . ILE A 1 94 ? -3.336 -2.708 -16.100 1.00 71.31 94 ILE A CA 1
ATOM 766 C C . ILE A 1 94 ? -2.101 -3.551 -15.760 1.00 71.31 94 ILE A C 1
ATOM 768 O O . ILE A 1 94 ? -1.464 -4.087 -16.660 1.00 71.31 94 ILE A O 1
ATOM 772 N N . ALA A 1 95 ? -1.789 -3.741 -14.473 1.00 69.69 95 ALA A N 1
ATOM 773 C CA . ALA A 1 95 ? -0.683 -4.601 -14.056 1.00 69.69 95 ALA A CA 1
ATOM 774 C C . ALA A 1 95 ? -0.871 -6.077 -14.461 1.00 69.69 95 ALA A C 1
ATOM 776 O O . ALA A 1 95 ? 0.126 -6.757 -14.710 1.00 69.69 95 ALA A O 1
ATOM 777 N N . ARG A 1 96 ? -2.119 -6.572 -14.543 1.00 69.31 96 ARG A N 1
ATOM 778 C CA . ARG A 1 96 ? -2.427 -7.923 -15.054 1.00 69.31 96 ARG A CA 1
ATOM 779 C C . ARG A 1 96 ? -2.344 -8.023 -16.574 1.00 69.31 96 ARG A C 1
ATOM 781 O O . ARG A 1 96 ? -1.933 -9.067 -17.068 1.00 69.31 96 ARG A O 1
ATOM 788 N N . ASP A 1 97 ? -2.764 -6.979 -17.283 1.00 69.50 97 ASP A N 1
ATOM 789 C CA . ASP A 1 97 ? -2.855 -6.992 -18.747 1.00 69.50 97 ASP A CA 1
ATOM 790 C C . ASP A 1 97 ? -1.488 -6.775 -19.429 1.00 69.50 97 ASP A C 1
ATOM 792 O O . ASP A 1 97 ? -1.277 -7.224 -20.554 1.00 69.50 97 ASP A O 1
ATOM 796 N N . GLU A 1 98 ? -0.536 -6.109 -18.767 1.00 67.06 98 GLU A N 1
ATOM 797 C CA . GLU A 1 98 ? 0.801 -5.878 -19.325 1.00 67.06 98 GLU A CA 1
ATOM 798 C C . GLU A 1 98 ? 1.646 -7.171 -19.343 1.00 67.06 98 GLU A C 1
ATOM 800 O O . GLU A 1 98 ? 1.757 -7.850 -18.319 1.00 67.06 98 GLU A O 1
ATOM 805 N N . PRO A 1 99 ? 2.332 -7.516 -20.449 1.00 65.50 99 PRO A N 1
ATOM 806 C CA . PRO A 1 99 ? 3.252 -8.652 -20.482 1.00 65.50 99 PRO A CA 1
ATOM 807 C C . PRO A 1 99 ? 4.507 -8.374 -19.640 1.00 65.50 99 PRO A C 1
ATOM 809 O O . PRO A 1 99 ? 5.014 -7.252 -19.613 1.00 65.50 99 PRO A O 1
ATOM 812 N N . LEU A 1 100 ? 5.010 -9.385 -18.925 1.00 65.81 100 LEU A N 1
ATOM 813 C CA . LEU A 1 100 ? 6.252 -9.315 -18.138 1.00 65.81 100 LEU A CA 1
ATOM 814 C C . LEU A 1 100 ? 7.457 -9.111 -19.069 1.00 65.81 100 LEU A C 1
ATOM 816 O O . LEU A 1 100 ? 7.621 -9.891 -20.002 1.00 65.81 100 LEU A O 1
ATOM 820 N N . ARG A 1 101 ? 8.328 -8.118 -18.818 1.00 62.34 101 ARG A N 1
ATOM 821 C CA . ARG A 1 101 ? 9.602 -7.995 -19.561 1.00 62.34 101 ARG A CA 1
ATOM 822 C C . ARG A 1 101 ? 10.703 -8.908 -19.026 1.00 62.34 101 ARG A C 1
ATOM 824 O O . ARG A 1 101 ? 11.685 -9.140 -19.726 1.00 62.34 101 ARG A O 1
ATOM 831 N N . TYR A 1 102 ? 10.555 -9.433 -17.812 1.00 63.09 102 TYR A N 1
ATOM 832 C CA . TYR A 1 102 ? 11.524 -10.324 -17.177 1.00 63.09 102 TYR A CA 1
ATOM 833 C C . TYR A 1 102 ? 10.847 -11.622 -16.721 1.00 63.09 102 TYR A C 1
ATOM 835 O O . TYR A 1 102 ? 9.786 -11.605 -16.099 1.00 63.09 102 TYR A O 1
ATOM 843 N N . GLY A 1 103 ? 11.454 -12.764 -17.047 1.00 58.59 103 GLY A N 1
ATOM 844 C CA . GLY A 1 103 ? 11.026 -14.084 -16.584 1.00 58.59 103 GLY A CA 1
ATOM 845 C C . GLY A 1 103 ? 11.491 -14.380 -15.153 1.00 58.59 103 GLY A C 1
ATOM 846 O O . GLY A 1 103 ? 12.351 -13.693 -14.604 1.00 58.59 103 GLY A O 1
ATOM 847 N N . LYS A 1 104 ? 10.975 -15.465 -14.553 1.00 57.84 104 LYS A N 1
ATOM 848 C CA . LYS A 1 104 ? 11.295 -15.909 -13.175 1.00 57.84 104 LYS A CA 1
ATOM 849 C C . LYS A 1 104 ? 12.794 -16.076 -12.877 1.00 57.84 104 LYS A C 1
ATOM 851 O O . LYS A 1 104 ? 13.181 -16.013 -11.714 1.00 57.84 104 LYS A O 1
ATOM 856 N N . ASN A 1 105 ? 13.612 -16.260 -13.913 1.00 58.50 105 ASN A N 1
ATOM 857 C CA . ASN A 1 105 ? 15.050 -16.511 -13.819 1.00 58.50 105 ASN A CA 1
ATOM 858 C C . ASN A 1 105 ? 15.905 -15.281 -14.197 1.00 58.50 105 ASN A C 1
ATOM 860 O O . ASN A 1 105 ? 17.115 -15.407 -14.347 1.00 58.50 105 ASN A O 1
ATOM 864 N N . GLY A 1 106 ? 15.296 -14.101 -14.385 1.00 58.62 106 GLY A N 1
ATOM 865 C CA . GLY A 1 106 ? 16.000 -12.886 -14.823 1.00 58.62 106 GLY A CA 1
ATOM 866 C C . GLY A 1 106 ? 16.266 -12.809 -16.333 1.00 58.62 106 GLY A C 1
ATOM 867 O O . GLY A 1 106 ? 16.949 -11.896 -16.791 1.00 58.62 106 GLY A O 1
ATOM 868 N N . GLU A 1 107 ? 15.717 -13.733 -17.120 1.00 59.31 107 GLU A N 1
ATOM 869 C CA . GLU A 1 107 ? 15.791 -13.693 -18.583 1.00 59.31 107 GLU A CA 1
ATOM 870 C C . GLU A 1 107 ? 14.892 -12.571 -19.128 1.00 59.31 107 GLU A C 1
ATOM 872 O O . GLU A 1 107 ? 13.736 -12.451 -18.713 1.00 59.31 107 GLU A O 1
ATOM 877 N N . ARG A 1 108 ? 15.403 -11.736 -20.048 1.00 57.25 108 ARG A N 1
ATOM 878 C CA . ARG A 1 108 ? 14.576 -10.738 -20.748 1.00 57.25 108 ARG A CA 1
ATOM 879 C C . ARG A 1 108 ? 13.590 -11.468 -21.654 1.00 57.25 108 ARG A C 1
ATOM 881 O O . ARG A 1 108 ? 13.998 -12.115 -22.615 1.00 57.25 108 ARG A O 1
ATOM 888 N N . LEU A 1 109 ? 12.299 -11.330 -21.371 1.00 63.00 109 LEU A N 1
ATOM 889 C CA . LEU A 1 109 ? 11.236 -11.760 -22.266 1.00 63.00 109 LEU A CA 1
ATOM 890 C C . LEU A 1 109 ? 11.176 -10.754 -23.418 1.00 63.00 109 LEU A C 1
ATOM 892 O O . LEU A 1 109 ? 10.750 -9.608 -23.287 1.00 63.00 109 LEU A O 1
ATOM 896 N N . VAL A 1 110 ? 11.731 -11.201 -24.533 1.00 56.19 110 VAL A N 1
ATOM 897 C CA . VAL A 1 110 ? 11.874 -10.529 -25.820 1.00 56.19 110 VAL A CA 1
ATOM 898 C C . VAL A 1 110 ? 10.527 -9.991 -26.334 1.00 56.19 110 VAL A C 1
ATOM 900 O O . VAL A 1 110 ? 9.779 -10.700 -26.998 1.00 56.19 110 VAL A O 1
ATOM 903 N N . TYR A 1 111 ? 10.219 -8.720 -26.055 1.00 57.03 111 TYR A N 1
ATOM 904 C CA . TYR A 1 111 ? 9.157 -7.978 -26.757 1.00 57.03 111 TYR A CA 1
ATOM 905 C C . TYR A 1 111 ? 9.757 -7.084 -27.855 1.00 57.03 111 TYR A C 1
ATOM 907 O O . TYR A 1 111 ? 9.361 -7.168 -29.010 1.00 57.03 111 TYR A O 1
ATOM 915 N N . GLU A 1 112 ? 10.808 -6.326 -27.534 1.00 52.94 112 GLU A N 1
ATOM 916 C CA . GLU A 1 112 ? 11.455 -5.386 -28.469 1.00 52.94 112 GLU A CA 1
ATOM 917 C C . GLU A 1 112 ? 12.284 -6.098 -29.548 1.00 52.94 112 GLU A C 1
ATOM 919 O O . GLU A 1 112 ? 12.257 -5.723 -30.715 1.00 52.94 112 GLU A O 1
ATOM 924 N N . GLN A 1 113 ? 12.918 -7.220 -29.196 1.00 52.19 113 GLN A N 1
ATOM 925 C CA . GLN A 1 113 ? 13.614 -8.062 -30.166 1.00 52.19 113 GLN A CA 1
ATOM 926 C C . GLN A 1 113 ? 12.645 -8.772 -31.123 1.00 52.19 113 GLN A C 1
ATOM 928 O O . GLN A 1 113 ? 13.070 -9.110 -32.209 1.00 52.19 113 GLN A O 1
ATOM 933 N N . THR A 1 114 ? 11.363 -8.995 -30.812 1.00 57.53 114 THR A N 1
ATOM 934 C CA . THR A 1 114 ? 10.452 -9.621 -31.796 1.00 57.53 114 THR A CA 1
ATOM 935 C C . THR A 1 114 ? 10.126 -8.646 -32.925 1.00 57.53 114 THR A C 1
ATOM 937 O O . THR A 1 114 ? 10.130 -9.046 -34.084 1.00 57.53 114 THR A O 1
ATOM 940 N N . GLU A 1 115 ? 9.930 -7.362 -32.612 1.00 55.09 115 GLU A N 1
ATOM 941 C CA . GLU A 1 115 ? 9.719 -6.310 -33.615 1.00 55.09 115 GLU A CA 1
ATOM 942 C C . GLU A 1 115 ? 11.024 -5.935 -34.332 1.00 55.09 115 GLU A C 1
ATOM 944 O O . GLU A 1 115 ? 11.037 -5.841 -35.556 1.00 55.09 115 GLU A O 1
ATOM 949 N N . GLU A 1 116 ? 12.143 -5.799 -33.609 1.00 55.00 116 GLU A N 1
ATOM 950 C CA . GLU A 1 116 ? 13.451 -5.495 -34.205 1.00 55.00 116 GLU A CA 1
ATOM 951 C C . GLU A 1 116 ? 14.003 -6.676 -35.017 1.00 55.00 116 GLU A C 1
ATOM 953 O O . GLU A 1 116 ? 14.544 -6.470 -36.101 1.00 55.00 116 GLU A O 1
ATOM 958 N N . ASN A 1 117 ? 13.831 -7.920 -34.555 1.00 54.59 117 ASN A N 1
ATOM 959 C CA . ASN A 1 117 ? 14.211 -9.111 -35.317 1.00 54.59 117 ASN A CA 1
ATOM 960 C C . ASN A 1 117 ? 13.257 -9.331 -36.493 1.00 54.59 117 ASN A C 1
ATOM 962 O O . ASN A 1 117 ? 13.741 -9.707 -37.549 1.00 54.59 117 ASN A O 1
ATOM 966 N N . ALA A 1 118 ? 11.952 -9.046 -36.381 1.00 59.16 118 ALA A N 1
ATOM 967 C CA . ALA A 1 118 ? 11.047 -9.081 -37.535 1.00 59.16 118 ALA A CA 1
ATOM 968 C C . ALA A 1 118 ? 11.401 -7.999 -38.572 1.00 59.16 118 ALA A C 1
ATOM 970 O O . ALA A 1 118 ? 11.441 -8.291 -39.766 1.00 59.16 118 ALA A O 1
ATOM 971 N N . ALA A 1 119 ? 11.735 -6.781 -38.134 1.00 60.59 119 ALA A N 1
ATOM 972 C CA . ALA A 1 119 ? 12.190 -5.699 -39.008 1.00 60.59 119 ALA A CA 1
ATOM 973 C C . ALA A 1 119 ? 13.565 -5.996 -39.635 1.00 60.59 119 ALA A C 1
ATOM 975 O O . ALA A 1 119 ? 13.778 -5.730 -40.818 1.00 60.59 119 ALA A O 1
ATOM 976 N N . ARG A 1 120 ? 14.495 -6.603 -38.883 1.00 61.75 120 ARG A N 1
ATOM 977 C CA . ARG A 1 120 ? 15.791 -7.070 -39.400 1.00 61.75 120 ARG A CA 1
ATOM 978 C C . ARG A 1 120 ? 15.636 -8.244 -40.360 1.00 61.75 120 ARG A C 1
ATOM 980 O O . ARG A 1 120 ? 16.298 -8.236 -41.387 1.00 61.75 120 ARG A O 1
ATOM 987 N N . SER A 1 121 ? 14.761 -9.209 -40.082 1.00 59.53 121 SER A N 1
ATOM 988 C CA . SER A 1 121 ? 14.466 -10.321 -40.993 1.00 59.53 121 SER A CA 1
ATOM 989 C C . SER A 1 121 ? 13.872 -9.816 -42.308 1.00 59.53 121 SER A C 1
ATOM 991 O O . SER A 1 121 ? 14.353 -10.208 -43.364 1.00 59.53 121 SER A O 1
ATOM 993 N N . GLN A 1 122 ? 12.935 -8.862 -42.263 1.00 61.62 122 GLN A N 1
ATOM 994 C CA . GLN A 1 122 ? 12.388 -8.220 -43.468 1.00 61.62 122 GLN A CA 1
ATOM 995 C C . GLN A 1 122 ? 13.438 -7.389 -44.228 1.00 61.62 122 GLN A C 1
ATOM 997 O O . GLN A 1 122 ? 13.457 -7.388 -45.459 1.00 61.62 122 GLN A O 1
ATOM 1002 N N . GLY A 1 123 ? 14.342 -6.703 -43.519 1.00 58.69 123 GLY A N 1
ATOM 1003 C CA . GLY A 1 123 ? 15.445 -5.953 -44.127 1.00 58.69 123 GLY A CA 1
ATOM 1004 C C . GLY A 1 123 ? 16.506 -6.845 -44.783 1.00 58.69 123 GLY A C 1
ATOM 1005 O O . GLY A 1 123 ? 16.995 -6.516 -45.862 1.00 58.69 123 GLY A O 1
ATOM 1006 N N . ILE A 1 124 ? 16.829 -7.986 -44.167 1.00 65.75 124 ILE A N 1
ATOM 1007 C CA . ILE A 1 124 ? 17.772 -8.979 -44.702 1.00 65.75 124 ILE A CA 1
ATOM 1008 C C . ILE A 1 124 ? 17.162 -9.698 -45.914 1.00 65.75 124 ILE A C 1
ATOM 1010 O O . ILE A 1 124 ? 17.848 -9.849 -46.921 1.00 65.75 124 ILE A O 1
ATOM 1014 N N . GLU A 1 125 ? 15.882 -10.084 -45.867 1.00 64.19 125 GLU A N 1
ATOM 1015 C CA . GLU A 1 125 ? 15.186 -10.700 -47.009 1.00 64.19 125 GLU A CA 1
ATOM 1016 C C . GLU A 1 125 ? 15.073 -9.741 -48.204 1.00 64.19 125 GLU A C 1
ATOM 1018 O O . GLU A 1 125 ? 15.326 -10.139 -49.341 1.00 64.19 125 GLU A O 1
ATOM 1023 N N . SER A 1 126 ? 14.766 -8.464 -47.955 1.00 58.31 126 SER A N 1
ATOM 1024 C CA . SER A 1 126 ? 14.716 -7.428 -48.994 1.00 58.31 126 SER A CA 1
ATOM 1025 C C . SER A 1 126 ? 16.101 -7.135 -49.588 1.00 58.31 126 SER A C 1
ATOM 1027 O O . SER A 1 126 ? 16.254 -7.092 -50.808 1.00 58.31 126 SER A O 1
ATOM 1029 N N . GLY A 1 127 ? 17.136 -7.006 -48.749 1.00 63.41 127 GLY A N 1
ATOM 1030 C CA . GLY A 1 127 ? 18.515 -6.787 -49.198 1.00 63.41 127 GLY A CA 1
ATOM 1031 C C . GLY A 1 127 ? 19.066 -7.954 -50.021 1.00 63.41 127 GLY A C 1
ATOM 1032 O O . GLY A 1 127 ? 19.608 -7.735 -51.102 1.00 63.41 127 GLY A O 1
ATOM 1033 N N . ALA A 1 128 ? 18.843 -9.191 -49.567 1.00 69.25 128 ALA A N 1
ATOM 1034 C CA . ALA A 1 128 ? 19.250 -10.391 -50.294 1.00 69.25 128 ALA A CA 1
ATOM 1035 C C . ALA A 1 128 ? 18.513 -10.532 -51.638 1.00 69.25 128 ALA A C 1
ATOM 1037 O O . ALA A 1 128 ? 19.127 -10.887 -52.641 1.00 69.25 128 ALA A O 1
ATOM 1038 N N . ALA A 1 129 ? 17.215 -10.209 -51.699 1.00 69.81 129 ALA A N 1
ATOM 1039 C CA . ALA A 1 129 ? 16.457 -10.234 -52.951 1.00 69.81 129 ALA A CA 1
ATOM 1040 C C . ALA A 1 129 ? 16.953 -9.185 -53.965 1.00 69.81 129 ALA A C 1
ATOM 1042 O O . ALA A 1 129 ? 17.019 -9.468 -55.163 1.00 69.81 129 ALA A O 1
ATOM 1043 N N . VAL A 1 130 ? 17.332 -7.988 -53.499 1.00 72.56 130 VAL A N 1
ATOM 1044 C CA . VAL A 1 130 ? 17.897 -6.926 -54.349 1.00 72.56 130 VAL A CA 1
ATOM 1045 C C . VAL A 1 130 ? 19.281 -7.312 -54.874 1.00 72.56 130 VAL A C 1
ATOM 1047 O O . VAL A 1 130 ? 19.552 -7.115 -56.056 1.00 72.56 130 VAL A O 1
ATOM 1050 N N . GLU A 1 131 ? 20.133 -7.905 -54.036 1.00 72.69 131 GLU A N 1
ATOM 1051 C CA . GLU A 1 131 ? 21.484 -8.336 -54.417 1.00 72.69 131 GLU A CA 1
ATOM 1052 C C . GLU A 1 131 ? 21.455 -9.509 -55.413 1.00 72.69 131 GLU A C 1
ATOM 1054 O O . GLU A 1 131 ? 22.171 -9.492 -56.415 1.00 72.69 131 GLU A O 1
ATOM 1059 N N . VAL A 1 132 ? 20.543 -10.472 -55.222 1.00 74.81 132 VAL A N 1
ATOM 1060 C CA . VAL A 1 132 ? 20.294 -11.557 -56.188 1.00 74.81 132 VAL A CA 1
ATOM 1061 C C . VAL A 1 132 ? 19.764 -11.007 -57.515 1.00 74.81 132 VAL A C 1
ATOM 1063 O O . VAL A 1 132 ? 20.228 -11.422 -58.574 1.00 74.81 132 VAL A O 1
ATOM 1066 N N . SER A 1 133 ? 18.831 -10.049 -57.486 1.00 69.56 133 SER A N 1
ATOM 1067 C CA . SER A 1 133 ? 18.295 -9.427 -58.704 1.00 69.56 133 SER A CA 1
ATOM 1068 C C . SER A 1 133 ? 19.373 -8.647 -59.472 1.00 69.56 133 SER A C 1
ATOM 1070 O O . SER A 1 133 ? 19.474 -8.773 -60.690 1.00 69.56 133 SER A O 1
ATOM 1072 N N . ALA A 1 134 ? 20.236 -7.904 -58.771 1.00 75.31 134 ALA A N 1
ATOM 1073 C CA . ALA A 1 134 ? 21.358 -7.189 -59.379 1.00 75.31 134 ALA A CA 1
ATOM 1074 C C . ALA A 1 134 ? 22.379 -8.145 -60.022 1.00 75.31 134 ALA A C 1
ATOM 1076 O O . ALA A 1 134 ? 22.787 -7.914 -61.160 1.00 75.31 134 ALA A O 1
ATOM 1077 N N . GLY A 1 135 ? 22.728 -9.245 -59.342 1.00 74.31 135 GLY A N 1
ATOM 1078 C CA . GLY A 1 135 ? 23.625 -10.269 -59.888 1.00 74.31 135 GLY A CA 1
ATOM 1079 C C . GLY A 1 135 ? 23.062 -10.944 -61.142 1.00 74.31 135 GLY A C 1
ATOM 1080 O O . GLY A 1 135 ? 23.758 -11.066 -62.147 1.00 74.31 135 GLY A O 1
ATOM 1081 N N . VAL A 1 136 ? 21.768 -11.288 -61.136 1.00 77.19 136 VAL A N 1
ATOM 1082 C CA . VAL A 1 136 ? 21.091 -11.880 -62.305 1.00 77.19 136 VAL A CA 1
ATOM 1083 C C . VAL A 1 136 ? 21.089 -10.924 -63.501 1.00 77.19 136 VAL A C 1
ATOM 1085 O O . VAL A 1 136 ? 21.300 -11.359 -64.633 1.00 77.19 136 VAL A O 1
ATOM 1088 N N . LEU A 1 137 ? 20.876 -9.624 -63.281 1.00 73.81 137 LEU A N 1
ATOM 1089 C CA . LEU A 1 137 ? 20.907 -8.633 -64.361 1.00 73.81 137 LEU A CA 1
ATOM 1090 C C . LEU A 1 137 ? 22.312 -8.467 -64.955 1.00 73.81 137 LEU A C 1
ATOM 1092 O O . LEU A 1 137 ? 22.446 -8.313 -66.171 1.00 73.81 137 LEU A O 1
ATOM 1096 N N . GLU A 1 138 ? 23.354 -8.534 -64.126 1.00 76.00 138 GLU A N 1
ATOM 1097 C CA . GLU A 1 138 ? 24.738 -8.434 -64.590 1.00 76.00 138 GLU A CA 1
ATOM 1098 C 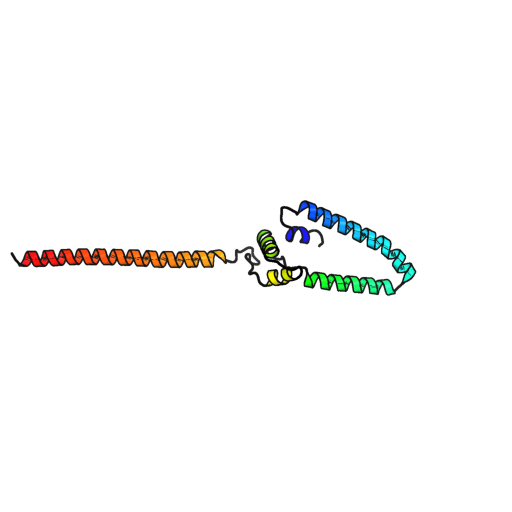C . GLU A 1 138 ? 25.151 -9.655 -65.432 1.00 76.00 138 GLU A C 1
ATOM 1100 O O . GLU A 1 138 ? 25.792 -9.507 -66.479 1.00 76.00 138 GLU A O 1
ATOM 1105 N N . ASP A 1 139 ? 24.712 -10.851 -65.033 1.00 73.31 139 ASP A N 1
ATOM 1106 C CA . ASP A 1 139 ? 24.953 -12.093 -65.772 1.00 73.31 139 ASP A CA 1
ATOM 1107 C C . ASP A 1 139 ? 24.192 -12.133 -67.109 1.00 73.31 139 ASP A C 1
ATOM 1109 O O . ASP A 1 139 ? 24.733 -12.567 -68.133 1.00 73.31 139 ASP A O 1
ATOM 1113 N N . VAL A 1 140 ? 22.953 -11.626 -67.142 1.00 74.62 140 VAL A N 1
ATOM 1114 C CA . VAL A 1 140 ? 22.174 -11.490 -68.385 1.00 74.62 140 VAL A CA 1
ATOM 1115 C C . VAL A 1 140 ? 22.841 -10.503 -69.347 1.00 74.62 140 VAL A C 1
ATOM 1117 O O . VAL A 1 140 ? 22.932 -10.794 -70.544 1.00 74.62 140 VAL A O 1
ATOM 1120 N N . ASN A 1 141 ? 23.361 -9.374 -68.849 1.00 73.69 141 ASN A N 1
ATOM 1121 C CA . ASN A 1 141 ? 24.041 -8.390 -69.691 1.00 73.69 141 ASN A CA 1
ATOM 1122 C C . ASN A 1 141 ? 25.313 -8.975 -70.332 1.00 73.69 141 ASN A C 1
ATOM 1124 O O . ASN A 1 141 ? 25.465 -8.901 -71.554 1.00 73.69 141 ASN A O 1
ATOM 1128 N N . LYS A 1 142 ? 26.166 -9.658 -69.552 1.00 73.69 142 LYS A N 1
ATOM 1129 C CA . LYS A 1 142 ? 27.381 -10.317 -70.076 1.00 73.69 142 LYS A CA 1
ATOM 1130 C C . LYS A 1 142 ? 27.058 -11.372 -71.138 1.00 73.69 142 LYS A C 1
ATOM 1132 O O . LYS A 1 142 ? 27.723 -11.426 -72.169 1.00 73.69 142 LYS A O 1
ATOM 1137 N N . ASN A 1 143 ? 26.007 -12.170 -70.945 1.00 67.50 143 ASN A N 1
ATOM 1138 C CA . ASN A 1 143 ? 25.594 -13.173 -71.934 1.00 67.50 143 ASN A CA 1
ATOM 1139 C C . ASN A 1 143 ? 25.031 -12.554 -73.227 1.00 67.50 143 ASN A C 1
ATOM 1141 O O . ASN A 1 143 ? 25.206 -13.123 -74.310 1.00 67.50 143 ASN A O 1
ATOM 1145 N N . SER A 1 144 ? 24.392 -11.384 -73.138 1.00 68.06 144 SER A N 1
ATOM 1146 C CA . SER A 1 144 ? 23.906 -10.650 -74.313 1.00 68.06 144 SER A CA 1
ATOM 1147 C C . SER A 1 144 ? 25.051 -10.054 -75.144 1.00 68.06 144 SER A C 1
ATOM 1149 O O . SER A 1 144 ? 25.044 -10.169 -76.370 1.00 68.06 144 SER A O 1
ATOM 1151 N N . GLU A 1 145 ? 26.084 -9.520 -74.485 1.00 71.75 145 GLU A N 1
ATOM 1152 C CA . GLU A 1 145 ? 27.292 -8.992 -75.130 1.00 71.75 145 GLU A CA 1
ATOM 1153 C C . GLU A 1 145 ? 28.135 -10.105 -75.768 1.00 71.75 145 GLU A C 1
ATOM 1155 O O . GLU A 1 145 ? 28.701 -9.937 -76.846 1.00 71.75 145 GLU A O 1
ATOM 1160 N N . VAL A 1 146 ? 28.203 -11.282 -75.142 1.00 69.56 146 VAL A N 1
ATOM 1161 C CA . VAL A 1 146 ? 28.880 -12.444 -75.737 1.00 69.56 146 VAL A CA 1
ATOM 1162 C C . VAL A 1 146 ? 28.128 -12.937 -76.976 1.00 69.56 146 VAL A C 1
ATOM 1164 O O . VAL A 1 146 ? 28.754 -13.231 -77.993 1.00 69.56 146 VAL A O 1
ATOM 1167 N N . SER A 1 147 ? 26.793 -12.980 -76.936 1.00 63.28 147 SER A N 1
ATOM 1168 C CA . SER A 1 147 ? 25.979 -13.438 -78.071 1.00 63.28 147 SER A CA 1
ATOM 1169 C C . SER A 1 147 ? 26.084 -12.502 -79.280 1.00 63.28 147 SER A C 1
ATOM 1171 O O . SER A 1 147 ? 26.238 -12.980 -80.405 1.00 63.28 147 SER A O 1
ATOM 1173 N N . SER A 1 148 ? 26.093 -11.182 -79.062 1.00 66.31 148 SER A N 1
ATOM 1174 C CA . SER A 1 148 ? 26.258 -10.198 -80.142 1.00 66.31 148 SER A CA 1
ATOM 1175 C C . SER A 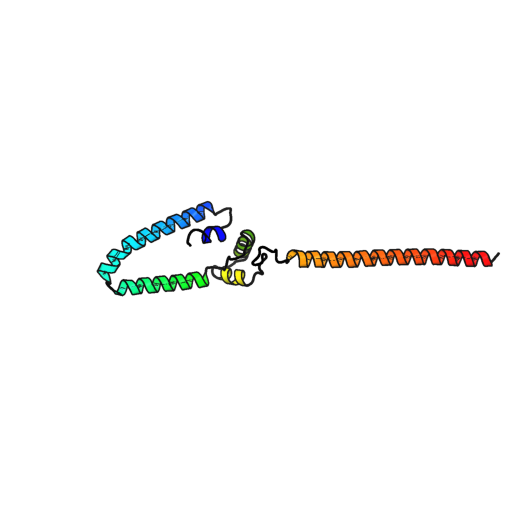1 148 ? 27.657 -10.241 -80.769 1.00 66.31 148 SER A C 1
ATOM 1177 O O . SER A 1 148 ? 27.787 -10.176 -81.992 1.00 66.31 148 SER A O 1
ATOM 1179 N N . ASN A 1 149 ? 28.706 -10.443 -79.964 1.00 65.19 149 ASN A N 1
ATOM 1180 C CA . ASN A 1 149 ? 30.075 -10.600 -80.464 1.00 65.19 149 ASN A CA 1
ATOM 1181 C C . ASN A 1 149 ? 30.269 -11.903 -81.264 1.00 65.19 149 ASN A C 1
ATOM 1183 O O . ASN A 1 149 ? 31.004 -11.921 -82.254 1.00 65.19 149 ASN A O 1
ATOM 1187 N N . VAL A 1 150 ? 29.586 -12.988 -80.882 1.00 67.56 150 VAL A N 1
ATOM 1188 C CA . VAL A 1 150 ? 29.616 -14.260 -81.625 1.00 67.56 150 VAL A CA 1
ATOM 1189 C C . VAL A 1 150 ? 28.872 -14.159 -82.961 1.00 67.56 150 VAL A C 1
ATOM 1191 O O . VAL A 1 150 ? 29.338 -14.729 -83.949 1.00 67.56 150 VAL A O 1
ATOM 1194 N N . GLU A 1 151 ? 27.751 -13.433 -83.032 1.00 66.19 151 GLU A N 1
A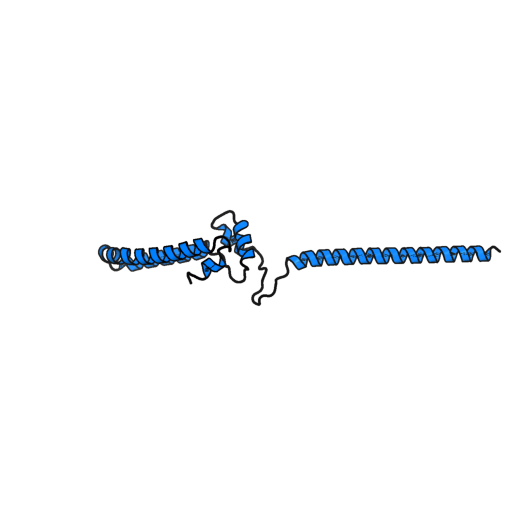TOM 1195 C CA . GLU A 1 151 ? 27.056 -13.186 -84.305 1.00 66.19 151 GLU A CA 1
ATOM 1196 C C . GLU A 1 151 ? 27.880 -12.308 -85.255 1.00 66.19 151 GLU A C 1
ATOM 1198 O O . GLU A 1 151 ? 27.997 -12.635 -86.437 1.00 66.19 151 GLU A O 1
ATOM 1203 N N . MET A 1 152 ? 28.536 -11.260 -84.743 1.00 61.03 152 MET A N 1
ATOM 1204 C CA . MET A 1 152 ? 29.392 -10.387 -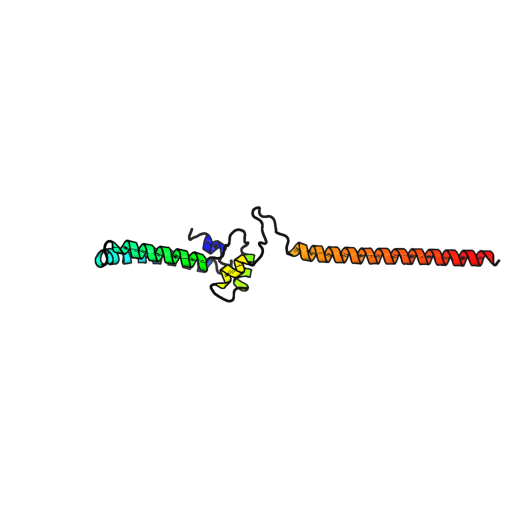85.557 1.00 61.03 152 MET A CA 1
ATOM 1205 C C . MET A 1 152 ? 30.595 -11.136 -86.154 1.00 61.03 152 MET A C 1
ATOM 1207 O O . MET A 1 152 ? 30.985 -10.878 -87.290 1.00 61.03 152 MET A O 1
ATOM 1211 N N . SER A 1 153 ? 31.145 -12.116 -85.429 1.00 63.06 153 SER A N 1
ATOM 1212 C CA . SER A 1 153 ? 32.272 -12.934 -85.898 1.00 63.06 153 SER A CA 1
ATOM 1213 C C . SER A 1 153 ? 31.904 -13.962 -86.978 1.00 63.06 153 SER A C 1
ATOM 1215 O O . SER A 1 153 ? 32.811 -14.504 -87.602 1.00 63.06 153 SER A O 1
ATOM 1217 N N . LYS A 1 154 ? 30.617 -14.269 -87.194 1.00 65.62 154 LYS A N 1
ATOM 1218 C CA . LYS A 1 154 ? 30.157 -15.197 -88.249 1.00 65.62 154 LYS A CA 1
ATOM 1219 C C . LYS A 1 154 ? 29.761 -14.489 -89.552 1.00 65.62 154 LYS A C 1
ATOM 1221 O O . LYS A 1 154 ? 29.436 -15.166 -90.523 1.00 65.62 154 LYS A O 1
ATOM 1226 N N . MET A 1 155 ? 29.752 -13.154 -89.562 1.00 59.12 155 MET A N 1
ATOM 1227 C CA . MET A 1 155 ? 29.393 -12.319 -90.717 1.00 59.12 155 MET A CA 1
ATOM 1228 C C . MET A 1 155 ? 30.600 -11.821 -91.535 1.00 59.12 155 MET A C 1
ATOM 1230 O O . MET A 1 155 ? 30.396 -11.159 -92.553 1.00 59.12 155 MET A O 1
ATOM 1234 N N . VAL A 1 156 ? 31.825 -12.141 -91.107 1.00 55.69 156 VAL A N 1
ATOM 1235 C CA . VAL A 1 156 ? 33.093 -11.875 -91.816 1.00 55.69 156 VAL A CA 1
ATOM 1236 C C . VAL A 1 156 ? 33.626 -13.180 -92.390 1.00 55.69 156 VAL A C 1
ATOM 1238 O O . VAL A 1 156 ? 34.090 -13.156 -93.551 1.00 55.69 156 VAL A O 1
#

InterPro domains:
  IPR005828 Major facilitator, sugar transporter-like [PF00083] (1-82)
  IPR020846 Major facilitator superfamily domain [PS50850] (1-71)
  IPR036259 MFS transporter superfamily [G3DSA:1.20.1250.20] (1-86)
  IPR036259 MFS transporter superfamily [SSF103473] (2-79)
  IPR050360 Major Facilitator Superfamily Sugar Transporters [PTHR48022] (1-113)

Radius of gyration: 34.3 Å; chains: 1; bounding box: 50×28×121 Å

Organism: Oidiodendron maius (strain Zn) (NCBI:txid913774)

Foldseek 3Di:
DLQVLLVLQPAPVCSVVSNVVSVVVVVVVVVVCVVVVVVCCVPPNPCVVVVVVVVVVVVVVCCVQQPAPSPQADSVVSVVLVVPDPDRRVSNVSSVVDDRQADPVRDGPDPPCVVVVVVVVVVVVVVVVVVVVVVVVVVVVVVVVVVVVVVVVVVD

Secondary structure (DSSP, 8-state):
-TTTHHHHHS-GGGHHHHHHHHHHHHHHHHHHHHHHHHHHHHHHGGGHHHHHHHHHHHHHHHHHHH----TT--HHHHHHHHHH--STTHHHHHHHHSPPSB-TTS-B--SHHHHHHHHHHHHHHHHHHHHHHHHHHHHHHHHHHHHHHHHHTT--

Sequence (156 aa):
MTWLYPAEIVPLRIRAPSNGLSTSTNWIFNFLVVMITPVSFSSIRYKTYVIFAVINAAIILVVYLCYPETAYRSLEEVDTIFRKTKGWFDVVRIARDEPLRYGKNGERLVYEQTEENAARSQGIESGAAVEVSAGVLEDVNKNSEVSSNVEMSKMV